Protein AF-A0A0F5PMD5-F1 (afdb_monomer_lite)

Organism: NCBI:txid391606

InterPro domains:
  IPR000551 MerR-type HTH domain [PS50937] (2-32)
  IPR009061 Putative DNA-binding domain superfamily [SSF46955] (1-34)

pLDDT: mean 82.99, std 17.25, range [47.88, 97.56]

Foldseek 3Di:
DADDQVNCCVPPVDHPVNVVVCVVVVVDDHDDDPPPPPDDDPDD

Secondary structure (DSSP, 8-state):
-PPPHHHHHHHH---HHHHHHHHHTTS----------S------

Sequence (44 aa):
MLLTIKKVKELYDISRITLINWEKEGLITPVEHQKEEEGTKKKI

Structure (mmCIF, N/CA/C/O backbone):
data_AF-A0A0F5PMD5-F1
#
_entry.id   AF-A0A0F5PMD5-F1
#
loop_
_atom_site.group_PDB
_atom_site.id
_atom_site.type_symbol
_atom_site.label_atom_id
_atom_site.label_alt_id
_atom_site.label_comp_id
_atom_site.label_asym_id
_atom_site.label_entity_id
_atom_site.label_seq_id
_atom_site.pdbx_PDB_ins_code
_atom_site.Cartn_x
_atom_site.Cartn_y
_atom_site.Cartn_z
_atom_site.occupancy
_atom_site.B_iso_or_equiv
_atom_site.auth_seq_id
_atom_site.auth_comp_id
_atom_site.auth_asym_id
_atom_site.auth_atom_id
_atom_site.pdbx_PDB_model_num
ATOM 1 N N . MET A 1 1 ? -15.132 0.010 -12.779 1.0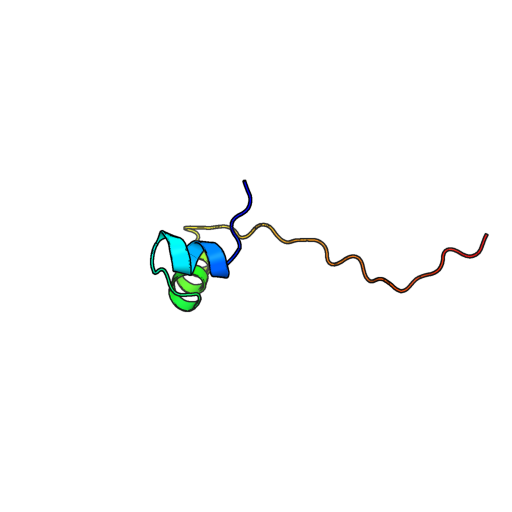0 74.62 1 MET A N 1
ATOM 2 C CA . MET A 1 1 ? -14.973 0.937 -11.636 1.00 74.62 1 MET A CA 1
A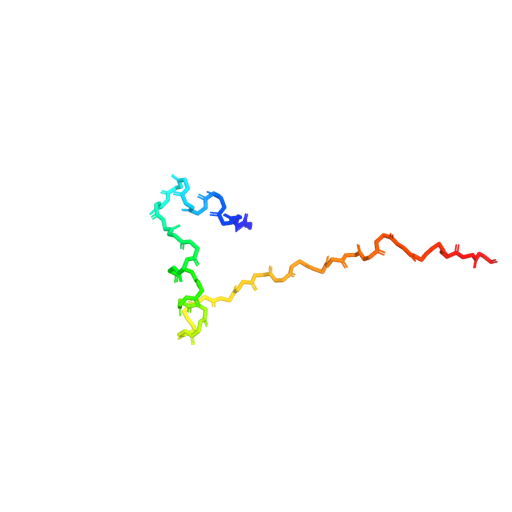TOM 3 C C . MET A 1 1 ? -13.508 0.929 -11.231 1.00 74.62 1 MET A C 1
ATOM 5 O O . MET A 1 1 ? -13.026 -0.130 -10.860 1.00 74.62 1 MET A O 1
ATOM 9 N N . LEU A 1 2 ? -12.790 2.051 -11.356 1.00 84.00 2 LEU A N 1
ATOM 10 C CA . LEU A 1 2 ? -11.397 2.141 -10.903 1.00 84.00 2 LEU A CA 1
ATOM 11 C C . LEU A 1 2 ? -11.365 2.469 -9.408 1.00 84.00 2 LEU A C 1
ATOM 13 O O . LEU A 1 2 ? -12.046 3.394 -8.957 1.00 84.00 2 LEU A O 1
ATOM 17 N N .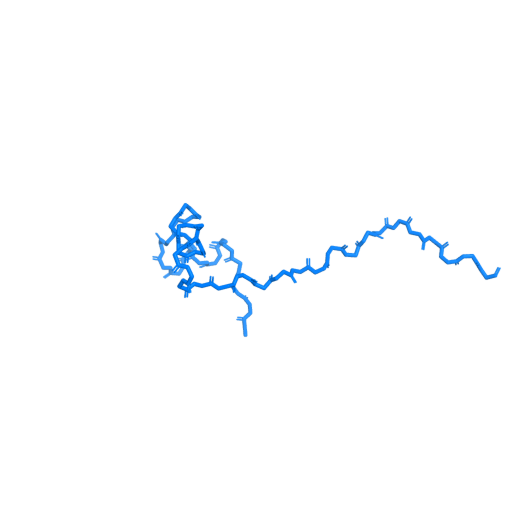 LEU A 1 3 ? -10.594 1.700 -8.642 1.00 88.06 3 LEU A N 1
ATOM 18 C CA . LEU A 1 3 ? -10.405 1.928 -7.215 1.00 88.06 3 LEU A CA 1
ATOM 19 C C . LEU A 1 3 ? -9.094 2.670 -6.986 1.00 88.06 3 LEU A C 1
ATOM 21 O O . LEU A 1 3 ? -8.025 2.224 -7.393 1.00 88.06 3 LEU A O 1
ATOM 25 N N . THR A 1 4 ? -9.177 3.812 -6.309 1.00 90.88 4 THR A N 1
ATOM 26 C CA . THR A 1 4 ? -7.984 4.496 -5.815 1.00 90.88 4 THR A CA 1
ATOM 27 C C . THR A 1 4 ? -7.463 3.777 -4.577 1.00 90.88 4 THR A C 1
ATOM 29 O O . THR A 1 4 ? -8.234 3.193 -3.817 1.00 90.88 4 THR A O 1
ATOM 32 N N . ILE A 1 5 ? -6.160 3.890 -4.312 1.00 90.50 5 ILE A N 1
ATOM 33 C CA . ILE A 1 5 ? -5.531 3.309 -3.112 1.00 90.50 5 ILE A CA 1
ATOM 34 C C . ILE A 1 5 ? -6.249 3.761 -1.826 1.00 90.50 5 ILE A C 1
ATOM 36 O O . ILE A 1 5 ? -6.404 2.973 -0.899 1.00 90.50 5 ILE A O 1
ATOM 40 N N . LYS A 1 6 ? -6.743 5.010 -1.783 1.00 92.44 6 LYS A N 1
ATOM 41 C CA . LYS A 1 6 ? -7.528 5.525 -0.647 1.00 92.44 6 LYS A CA 1
ATOM 42 C C . LYS A 1 6 ? -8.804 4.713 -0.420 1.00 92.44 6 LYS A C 1
ATOM 44 O O . LYS A 1 6 ? -9.013 4.229 0.684 1.00 92.44 6 LYS A O 1
ATOM 49 N N . LYS A 1 7 ? -9.599 4.496 -1.475 1.00 94.44 7 LYS A N 1
ATOM 50 C CA . LYS A 1 7 ? -10.828 3.692 -1.390 1.00 94.44 7 LYS A CA 1
ATOM 51 C C . LYS A 1 7 ? -10.544 2.237 -1.042 1.00 94.44 7 LYS A C 1
ATOM 53 O O . LYS A 1 7 ? -11.313 1.632 -0.309 1.00 94.44 7 LYS A O 1
ATOM 58 N N . VAL A 1 8 ? -9.447 1.675 -1.549 1.00 93.88 8 VAL A N 1
ATOM 59 C CA . VAL A 1 8 ? -9.048 0.303 -1.204 1.00 93.88 8 VAL A CA 1
ATOM 60 C C . VAL A 1 8 ? -8.753 0.179 0.291 1.00 93.88 8 VAL A C 1
ATOM 62 O O . VAL A 1 8 ? -9.208 -0.771 0.922 1.00 93.88 8 VAL A O 1
ATOM 65 N N . LYS A 1 9 ? -8.068 1.168 0.874 1.00 95.56 9 LYS A N 1
ATOM 66 C CA . LYS A 1 9 ? -7.834 1.212 2.319 1.00 95.56 9 LYS A CA 1
ATOM 67 C C . LYS A 1 9 ? -9.137 1.369 3.109 1.00 95.56 9 LYS A C 1
ATOM 69 O O . LYS A 1 9 ? -9.332 0.670 4.087 1.00 95.56 9 LYS A O 1
ATOM 74 N N . GLU A 1 10 ? -10.035 2.257 2.694 1.00 96.88 10 GLU A N 1
ATOM 75 C CA . GLU A 1 10 ? -11.299 2.491 3.412 1.00 96.88 10 GLU A CA 1
ATOM 76 C C . GLU A 1 10 ? -12.244 1.282 3.381 1.00 96.88 10 GLU A C 1
ATOM 78 O O . GLU A 1 10 ? -12.892 0.988 4.380 1.00 96.88 10 GLU A O 1
ATOM 83 N N . LEU A 1 11 ? -12.333 0.588 2.243 1.00 96.38 11 LEU A N 1
ATOM 84 C CA . LEU A 1 11 ? -13.282 -0.512 2.052 1.00 96.38 11 LEU A CA 1
ATOM 85 C C . LEU A 1 11 ? -12.763 -1.855 2.567 1.00 96.38 11 LEU A C 1
ATOM 87 O O . LEU A 1 11 ? -13.557 -2.684 3.002 1.00 96.38 11 LEU A O 1
ATOM 91 N N . TYR A 1 12 ? -11.452 -2.084 2.475 1.00 95.44 12 TYR A N 1
ATOM 92 C CA . TYR A 1 12 ? -10.860 -3.404 2.703 1.00 95.44 12 TYR A CA 1
ATOM 93 C C . TYR A 1 12 ? -9.750 -3.402 3.760 1.00 95.44 12 TYR A C 1
ATOM 95 O O . TYR A 1 12 ? -9.190 -4.458 4.032 1.00 95.44 12 TYR A O 1
ATOM 103 N N . ASP A 1 13 ? -9.392 -2.239 4.313 1.00 96.81 13 ASP A N 1
ATOM 104 C CA . ASP A 1 13 ? -8.241 -2.043 5.212 1.00 96.81 13 ASP A CA 1
ATOM 105 C C . ASP A 1 13 ? -6.911 -2.578 4.646 1.00 96.81 13 ASP A C 1
ATOM 107 O O . ASP A 1 13 ? -5.966 -2.926 5.353 1.00 96.81 13 ASP A O 1
ATOM 111 N N . ILE A 1 14 ? -6.811 -2.626 3.315 1.00 96.56 14 ILE A N 1
ATOM 112 C CA . ILE A 1 14 ? -5.606 -3.077 2.625 1.00 96.56 14 ILE A CA 1
ATOM 113 C C . ILE A 1 14 ? -4.635 -1.905 2.498 1.00 96.56 14 ILE A C 1
ATOM 115 O O . ILE A 1 14 ? -4.949 -0.834 1.965 1.00 96.56 14 ILE A O 1
ATOM 119 N N . SER A 1 15 ? -3.409 -2.128 2.965 1.00 95.50 15 SER A N 1
ATOM 120 C CA . SER A 1 15 ? -2.339 -1.143 2.879 1.00 95.50 15 SER A CA 1
ATOM 121 C C . SER A 1 15 ? -1.781 -1.019 1.457 1.00 95.50 15 SER A C 1
ATOM 123 O O . SER A 1 15 ? -1.791 -1.957 0.660 1.00 95.50 15 SER A O 1
ATOM 125 N N . ARG A 1 16 ? -1.176 0.136 1.156 1.00 94.25 16 ARG A N 1
ATOM 126 C CA . ARG A 1 16 ? -0.442 0.336 -0.102 1.00 94.25 16 ARG A CA 1
ATOM 127 C C . ARG A 1 16 ? 0.705 -0.666 -0.279 1.00 94.25 16 ARG A C 1
ATOM 129 O O . ARG A 1 16 ? 0.965 -1.078 -1.401 1.00 94.25 16 ARG A O 1
ATOM 136 N N . ILE A 1 17 ? 1.387 -1.039 0.806 1.00 96.75 17 ILE A N 1
ATOM 137 C CA . ILE A 1 17 ? 2.517 -1.980 0.763 1.00 96.75 17 ILE A CA 1
ATOM 138 C C . ILE A 1 17 ? 2.032 -3.349 0.285 1.00 96.75 17 ILE A C 1
A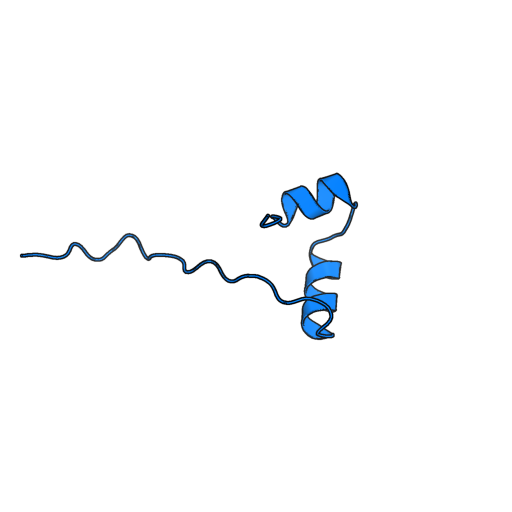TOM 140 O O . ILE A 1 17 ? 2.654 -3.950 -0.585 1.00 96.75 17 ILE A O 1
ATOM 144 N N . THR A 1 18 ? 0.883 -3.797 0.793 1.00 96.94 18 THR A N 1
ATOM 145 C CA . THR A 1 18 ? 0.244 -5.047 0.374 1.00 96.94 18 THR A CA 1
ATOM 146 C C . THR A 1 18 ? -0.062 -5.040 -1.123 1.00 96.94 18 THR A C 1
ATOM 148 O O . THR A 1 18 ? 0.299 -5.984 -1.815 1.00 96.94 18 THR A O 1
ATOM 151 N N . LEU A 1 19 ? -0.638 -3.950 -1.642 1.00 94.56 19 LEU A N 1
ATOM 152 C CA . LEU A 1 19 ? -0.924 -3.812 -3.075 1.00 94.56 19 LEU A CA 1
ATOM 153 C C . LEU A 1 19 ? 0.347 -3.865 -3.935 1.00 94.56 19 LEU A C 1
ATOM 155 O O . LEU A 1 19 ? 0.356 -4.533 -4.961 1.00 94.56 19 LEU A O 1
ATOM 159 N N . ILE A 1 20 ? 1.432 -3.216 -3.502 1.00 95.12 20 ILE A N 1
ATOM 160 C CA . ILE A 1 20 ? 2.723 -3.259 -4.211 1.00 95.12 20 ILE A CA 1
ATOM 161 C C . ILE A 1 20 ? 3.303 -4.679 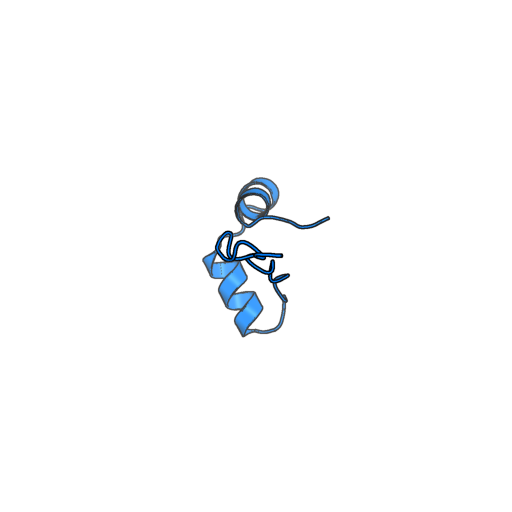-4.218 1.00 95.12 20 ILE A C 1
ATOM 163 O O . ILE A 1 20 ? 3.868 -5.113 -5.218 1.00 95.12 20 ILE A O 1
ATOM 167 N N . ASN A 1 21 ? 3.190 -5.414 -3.111 1.00 97.56 21 ASN A N 1
ATOM 168 C CA . ASN A 1 21 ? 3.658 -6.798 -3.063 1.00 97.56 21 ASN A CA 1
ATOM 169 C C . ASN A 1 21 ? 2.837 -7.689 -3.999 1.00 97.56 21 ASN A C 1
ATOM 171 O O . ASN A 1 21 ? 3.410 -8.470 -4.746 1.00 97.56 21 ASN A O 1
ATOM 175 N N . TRP A 1 22 ? 1.518 -7.510 -4.029 1.00 96.56 22 TRP A N 1
ATOM 176 C CA . TRP A 1 22 ? 0.640 -8.230 -4.949 1.00 96.56 22 TRP A CA 1
ATOM 177 C C . TRP A 1 22 ? 0.917 -7.911 -6.415 1.00 96.56 22 TRP A C 1
ATOM 179 O O . TRP A 1 22 ? 0.842 -8.803 -7.252 1.00 96.56 22 TRP A O 1
ATOM 189 N N . GLU A 1 23 ? 1.271 -6.668 -6.734 1.00 95.12 23 GLU A N 1
ATOM 190 C CA . GLU A 1 23 ? 1.728 -6.294 -8.074 1.00 95.12 23 GLU A CA 1
ATOM 191 C C . GLU A 1 23 ? 3.019 -7.038 -8.445 1.00 95.12 23 GLU A C 1
ATOM 193 O O . GLU A 1 23 ? 3.103 -7.634 -9.517 1.00 95.12 23 GLU A O 1
ATOM 198 N N . LYS A 1 24 ? 4.001 -7.086 -7.533 1.00 96.31 24 LYS A N 1
ATOM 199 C CA . LYS A 1 24 ? 5.257 -7.835 -7.736 1.00 96.31 24 LYS A CA 1
ATOM 200 C C . LYS A 1 24 ? 5.043 -9.340 -7.884 1.00 96.31 24 LYS A C 1
ATOM 202 O O . LYS A 1 24 ? 5.774 -9.984 -8.628 1.00 96.31 24 LYS A O 1
ATOM 207 N N . GLU A 1 25 ? 4.067 -9.893 -7.172 1.00 97.50 25 GLU A N 1
ATOM 208 C CA . GLU A 1 25 ? 3.669 -11.301 -7.270 1.00 97.50 25 GLU A CA 1
ATOM 209 C C . GLU A 1 25 ? 2.791 -11.586 -8.503 1.00 97.50 25 GLU A C 1
ATOM 211 O O . GLU A 1 25 ? 2.482 -12.743 -8.777 1.00 97.50 25 GLU A O 1
ATOM 216 N N . GLY A 1 26 ? 2.394 -10.558 -9.264 1.00 96.12 26 GLY A N 1
ATOM 217 C CA . GLY A 1 26 ? 1.553 -10.698 -10.456 1.00 96.12 26 GLY A CA 1
ATOM 218 C C . GLY A 1 26 ? 0.075 -10.970 -10.159 1.00 96.12 26 GLY A C 1
ATOM 219 O O . GLY A 1 26 ? -0.669 -11.365 -11.054 1.00 96.12 26 GLY A O 1
ATOM 220 N N . LEU A 1 27 ? -0.369 -10.762 -8.917 1.00 95.56 27 LEU A N 1
ATOM 221 C CA . LEU A 1 27 ? -1.756 -10.966 -8.488 1.00 95.56 27 LEU A CA 1
ATOM 222 C C . LEU A 1 27 ? -2.681 -9.835 -8.948 1.00 95.56 27 LEU A C 1
ATOM 224 O O . LEU A 1 27 ? -3.875 -10.054 -9.153 1.00 95.56 27 LEU A O 1
ATOM 228 N N . ILE A 1 28 ? -2.142 -8.622 -9.085 1.00 93.50 28 ILE A N 1
ATOM 229 C CA . ILE A 1 28 ? -2.876 -7.450 -9.566 1.00 93.50 28 ILE A CA 1
ATOM 230 C C . ILE A 1 28 ? -2.047 -6.683 -10.594 1.00 93.50 28 ILE A C 1
ATOM 232 O O . ILE A 1 28 ? -0.822 -6.649 -10.522 1.00 93.50 28 ILE A O 1
ATOM 236 N N . THR A 1 29 ? -2.727 -6.001 -11.512 1.00 91.19 29 THR A N 1
ATOM 237 C CA . THR A 1 29 ? -2.104 -5.044 -12.429 1.00 91.19 29 THR A CA 1
ATOM 238 C C . THR A 1 29 ? -2.783 -3.692 -12.244 1.00 91.19 29 THR A C 1
ATOM 240 O O . THR A 1 29 ? -3.994 -3.588 -12.474 1.00 91.19 29 THR A O 1
ATOM 243 N N . PRO A 1 30 ? -2.066 -2.658 -11.774 1.00 88.75 30 PRO A N 1
ATOM 244 C CA . PRO A 1 30 ? -2.642 -1.330 -11.656 1.00 88.75 30 PRO A CA 1
ATOM 245 C C . PRO A 1 30 ? -2.968 -0.777 -13.045 1.00 88.75 30 PRO A C 1
ATOM 247 O O . PRO A 1 30 ? -2.237 -0.980 -14.010 1.00 88.75 30 PRO A O 1
ATOM 250 N N . VAL A 1 31 ? -4.077 -0.047 -13.146 1.00 88.50 31 VAL A N 1
ATOM 251 C CA . VAL A 1 31 ? -4.392 0.704 -14.362 1.00 88.50 31 VAL A CA 1
ATOM 252 C C . VAL A 1 31 ? -3.575 1.989 -14.331 1.00 88.50 31 VAL A C 1
ATOM 254 O O . VAL A 1 31 ? -3.826 2.867 -13.501 1.00 88.50 31 VAL A O 1
ATOM 257 N N . GLU A 1 32 ? -2.585 2.092 -15.212 1.00 80.00 32 GLU A N 1
ATOM 258 C CA . GLU A 1 32 ? -1.800 3.310 -15.377 1.00 80.00 32 GLU A CA 1
ATOM 259 C C . GLU A 1 32 ? -2.686 4.408 -15.968 1.00 80.00 32 GLU A C 1
ATOM 261 O O . GLU A 1 32 ? -3.198 4.297 -17.082 1.00 80.00 32 GLU A O 1
ATOM 266 N N . HIS A 1 33 ? -2.887 5.487 -15.214 1.00 71.06 33 HIS A N 1
ATOM 267 C CA . HIS A 1 33 ? -3.465 6.689 -15.792 1.00 71.06 33 HIS A CA 1
ATOM 268 C C . HIS A 1 33 ? -2.349 7.407 -16.543 1.00 71.06 33 HIS A C 1
ATOM 270 O O . HIS A 1 33 ? -1.369 7.830 -15.924 1.00 71.06 33 HIS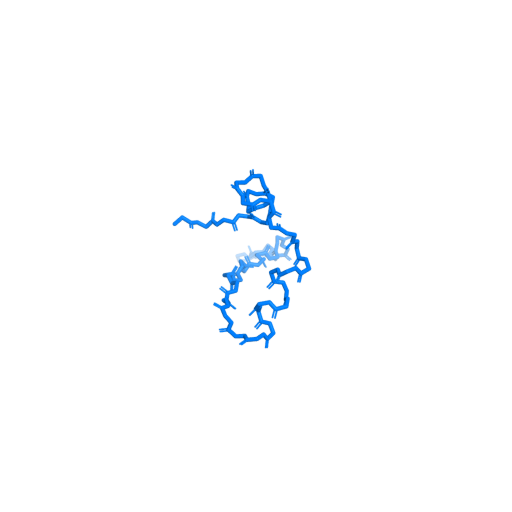 A O 1
ATOM 276 N N . GLN A 1 34 ? -2.493 7.561 -17.861 1.00 61.16 34 GLN A N 1
ATOM 277 C CA . GLN A 1 34 ? -1.628 8.462 -18.613 1.00 61.16 34 GLN A CA 1
ATOM 278 C C . GLN A 1 34 ? -1.753 9.846 -17.971 1.00 61.16 34 GLN A C 1
ATOM 280 O O . GLN A 1 34 ? -2.843 10.419 -17.892 1.00 61.16 34 GLN A O 1
ATOM 285 N N . LYS A 1 35 ? -0.644 10.327 -17.410 1.00 58.16 35 LYS A N 1
ATOM 286 C CA . LYS A 1 35 ? -0.523 11.689 -16.909 1.00 58.16 35 LYS A CA 1
ATOM 287 C C . LYS A 1 35 ? -0.378 12.544 -18.160 1.00 58.16 35 LYS A C 1
ATOM 289 O O . LYS A 1 35 ? 0.701 12.590 -18.739 1.00 58.16 35 LYS A O 1
ATOM 294 N N . GLU A 1 36 ? -1.473 13.124 -18.638 1.00 57.03 36 GLU A N 1
ATOM 295 C CA . GLU A 1 36 ? -1.380 14.148 -19.674 1.00 57.03 36 GLU A CA 1
ATOM 296 C C . GLU A 1 36 ? -0.534 15.280 -19.076 1.00 57.03 36 GLU A C 1
ATOM 298 O O . GLU A 1 36 ? -0.921 15.906 -18.088 1.00 57.03 36 GLU A O 1
ATOM 303 N N . GLU A 1 37 ? 0.686 15.462 -19.581 1.00 59.97 37 GLU A N 1
ATOM 304 C CA . GLU A 1 37 ? 1.505 16.613 -19.226 1.00 59.97 37 GLU A CA 1
ATOM 305 C C . GLU A 1 37 ? 0.774 17.859 -19.742 1.00 59.97 37 GLU A C 1
ATOM 307 O O . GLU A 1 37 ? 0.799 18.168 -20.935 1.00 59.97 37 GLU A O 1
ATOM 312 N N . GLU A 1 38 ? 0.079 18.572 -18.853 1.00 56.47 38 GLU A N 1
ATOM 313 C CA . GLU A 1 38 ? -0.462 19.908 -19.115 1.00 56.47 38 GLU A CA 1
ATOM 314 C C . GLU A 1 38 ? 0.702 20.866 -19.411 1.00 56.47 38 GLU A C 1
ATOM 316 O O . GLU A 1 38 ? 1.222 21.550 -18.531 1.00 56.47 38 GLU A O 1
ATOM 321 N N . GLY A 1 39 ? 1.176 20.872 -20.659 1.00 58.12 39 GLY A N 1
ATOM 322 C CA . GLY A 1 39 ? 2.432 21.547 -20.958 1.00 58.12 39 GLY A CA 1
ATOM 323 C C . GLY A 1 39 ? 2.902 21.552 -22.405 1.00 58.12 39 GLY A C 1
ATOM 324 O O . GLY A 1 39 ? 4.078 21.794 -22.637 1.00 58.12 39 GLY A O 1
ATOM 325 N N . THR A 1 40 ? 2.059 21.339 -23.416 1.00 48.81 40 THR A N 1
ATOM 326 C CA . THR A 1 40 ? 2.422 21.767 -24.780 1.00 48.81 40 THR A CA 1
ATOM 327 C C . THR A 1 40 ? 1.218 22.386 -25.465 1.00 48.81 40 THR A C 1
ATOM 329 O O . THR A 1 40 ? 0.369 21.714 -26.046 1.00 48.81 40 THR A O 1
ATOM 332 N N . LYS A 1 41 ? 1.145 23.718 -25.381 1.00 47.88 41 LYS A N 1
ATOM 333 C CA . LYS A 1 41 ? 0.256 24.533 -26.209 1.00 47.88 41 LYS A CA 1
ATOM 334 C C . LYS A 1 41 ? 0.528 24.174 -27.673 1.00 47.88 41 LYS A C 1
ATOM 336 O O . LYS A 1 41 ? 1.574 24.542 -28.203 1.00 47.88 41 LYS A O 1
ATOM 341 N N . LYS A 1 42 ? -0.404 23.472 -28.323 1.00 51.38 42 LYS A N 1
ATOM 342 C CA . LYS A 1 42 ? -0.442 23.363 -29.785 1.00 51.38 42 LYS A CA 1
ATOM 343 C C . LYS A 1 42 ? -0.582 24.783 -30.337 1.00 51.38 42 LYS A C 1
ATOM 345 O O . LYS A 1 42 ? -1.632 25.404 -30.185 1.00 51.38 42 LYS A O 1
ATOM 350 N N . LYS A 1 43 ? 0.505 25.322 -30.890 1.00 49.03 43 LYS A N 1
ATOM 351 C CA . LYS A 1 43 ? 0.486 26.562 -31.667 1.00 49.03 43 LYS A CA 1
ATOM 352 C C . LYS A 1 43 ? 0.131 26.166 -33.102 1.00 49.03 43 LYS A C 1
ATOM 354 O O . LYS A 1 43 ? 0.781 25.286 -33.658 1.00 49.03 43 LYS A O 1
ATOM 359 N N . ILE A 1 44 ? -0.971 26.749 -33.570 1.00 56.38 44 ILE A N 1
ATOM 360 C CA . ILE A 1 44 ? -1.564 26.652 -34.913 1.00 56.38 44 ILE A CA 1
ATOM 361 C C . ILE A 1 44 ? -0.546 27.083 -35.967 1.00 56.38 44 ILE A C 1
ATOM 363 O O . ILE A 1 44 ? 0.195 28.052 -35.674 1.00 56.38 44 ILE A O 1
#

Radius of gyration: 15.55 Å; chains: 1; bounding box: 20×38×40 Å